Protein AF-A0A7X6V8I1-F1 (afdb_monomer_lite)

Radius of gyration: 15.22 Å; chains: 1; bounding box: 42×30×38 Å

Foldseek 3Di:
DQWEWDQDPVRWIKIWFDAQQWIWIFTADNVRPHTDDDIDIADAPQAGGQWEWDDDDQKIKIWHWGDDPPALFTFIWMWIASDPRDPTHTDGTADGQSQSYKHWYWDDDPNWIKIWMWHDDPDSVDIDIDMFTWDQDPVGDIYTPDDD

Secondary structure (DSSP, 8-state):
---EEEE-TTS-EEEEEEETTEEEEEEE-TTSSSEEEEEEEE--TT--S--EEEEETTEEEEEEEE--TT-SS-EEEEEEESSTT---EEEEEEEE---S---EEEEEETTEEEEEEEEE-SSTT-EEEEEEEEEE-TT--EEESS--

Structure (mmCIF, N/CA/C/O backbone):
data_AF-A0A7X6V8I1-F1
#
_entry.id   AF-A0A7X6V8I1-F1
#
loop_
_atom_site.group_PDB
_atom_site.id
_atom_site.type_symbol
_atom_site.label_atom_id
_atom_site.label_alt_id
_atom_site.label_comp_id
_atom_site.label_asym_id
_atom_site.label_entity_id
_atom_site.label_seq_id
_atom_site.pdbx_PDB_ins_code
_atom_site.Cartn_x
_atom_site.Cartn_y
_atom_site.Cartn_z
_atom_site.occupancy
_atom_site.B_iso_or_equiv
_atom_site.auth_seq_id
_atom_site.auth_comp_id
_atom_site.auth_asym_id
_atom_site.auth_atom_id
_atom_site.pdbx_PDB_model_num
ATOM 1 N N . MET A 1 1 ? -8.921 0.983 -11.157 1.00 93.69 1 MET A N 1
ATOM 2 C CA . MET A 1 1 ? -8.451 -0.406 -11.321 1.00 93.69 1 MET A CA 1
ATOM 3 C C . MET A 1 1 ? -7.822 -0.815 -9.996 1.00 93.69 1 MET A C 1
ATOM 5 O O . MET A 1 1 ? -7.978 -0.059 -9.040 1.00 93.69 1 MET A O 1
ATOM 9 N N . ASP A 1 2 ? -7.210 -1.993 -9.923 1.00 97.38 2 ASP A N 1
ATOM 10 C CA . ASP A 1 2 ? -6.389 -2.456 -8.793 1.00 97.38 2 ASP A CA 1
ATOM 11 C C . ASP A 1 2 ? -7.014 -2.250 -7.406 1.00 97.38 2 ASP A C 1
ATOM 13 O O . ASP A 1 2 ? -6.568 -1.400 -6.634 1.00 97.38 2 ASP A O 1
ATOM 17 N N . PRO A 1 3 ? -8.102 -2.976 -7.102 1.00 98.00 3 PRO A N 1
ATOM 18 C CA . PRO A 1 3 ? -8.769 -2.841 -5.822 1.00 98.00 3 PRO A CA 1
ATOM 19 C C . PRO A 1 3 ? -7.946 -3.459 -4.684 1.00 98.00 3 PRO A C 1
ATOM 21 O O . PRO A 1 3 ? -7.436 -4.572 -4.805 1.00 98.00 3 PRO A O 1
ATOM 24 N N . CYS A 1 4 ? -7.933 -2.787 -3.538 1.00 98.62 4 CYS A N 1
ATOM 25 C CA . CYS A 1 4 ? -7.560 -3.353 -2.250 1.00 98.62 4 CYS A CA 1
ATOM 26 C C . CYS A 1 4 ? -8.740 -3.187 -1.287 1.00 98.62 4 CYS A C 1
ATOM 28 O O . CYS A 1 4 ? -9.144 -2.070 -0.963 1.00 98.62 4 CYS A O 1
ATOM 30 N N . ALA A 1 5 ? -9.322 -4.307 -0.864 1.00 98.31 5 ALA A N 1
ATOM 31 C CA . ALA A 1 5 ? -10.319 -4.330 0.196 1.00 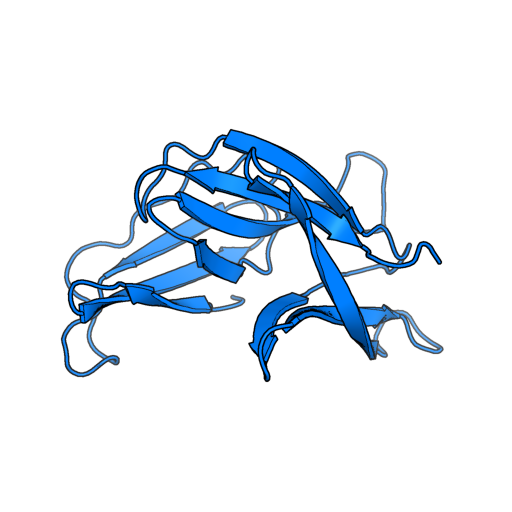98.31 5 ALA A CA 1
ATOM 32 C C . ALA A 1 5 ? -9.612 -4.489 1.547 1.00 98.31 5 ALA A C 1
ATOM 34 O O . ALA A 1 5 ? -8.747 -5.351 1.695 1.00 98.31 5 ALA A O 1
ATOM 35 N N . PHE A 1 6 ? -9.994 -3.674 2.523 1.00 98.50 6 PHE A N 1
ATOM 36 C CA . PHE A 1 6 ? -9.403 -3.658 3.857 1.00 98.50 6 PHE A CA 1
ATOM 37 C C . PHE A 1 6 ? -10.514 -3.548 4.904 1.00 98.50 6 PHE A C 1
ATOM 39 O O . PHE A 1 6 ? -11.423 -2.733 4.749 1.00 98.50 6 PHE A O 1
ATOM 46 N N . ILE A 1 7 ? -10.454 -4.376 5.945 1.00 98.44 7 ILE A N 1
ATOM 47 C CA . ILE A 1 7 ? -11.357 -4.317 7.100 1.00 98.44 7 ILE A CA 1
ATOM 48 C C . ILE A 1 7 ? -10.518 -3.851 8.281 1.00 98.44 7 ILE A C 1
ATOM 50 O O . ILE A 1 7 ? -9.502 -4.469 8.593 1.00 98.44 7 ILE A O 1
ATOM 54 N N . ASP A 1 8 ? -10.930 -2.746 8.883 1.00 98.38 8 ASP A N 1
ATOM 55 C CA . ASP A 1 8 ? -10.255 -2.146 10.025 1.00 98.38 8 ASP A CA 1
ATOM 56 C C . ASP A 1 8 ? -10.672 -2.822 11.341 1.00 98.38 8 ASP A C 1
ATOM 58 O O . ASP A 1 8 ? -11.624 -3.606 11.387 1.00 98.38 8 ASP A O 1
ATOM 62 N N . ASP A 1 9 ? -9.968 -2.514 12.427 1.00 97.69 9 ASP A N 1
ATOM 63 C CA . ASP A 1 9 ? -10.170 -3.161 13.731 1.00 97.69 9 ASP A CA 1
ATOM 64 C C . ASP A 1 9 ? -11.555 -2.870 14.339 1.00 97.69 9 ASP A C 1
ATOM 66 O O . ASP A 1 9 ? -12.052 -3.640 15.161 1.00 97.69 9 ASP A O 1
ATOM 70 N N . ASP A 1 10 ? -12.196 -1.771 13.929 1.00 97.44 10 ASP A N 1
ATOM 71 C CA . ASP A 1 10 ? -13.562 -1.403 14.321 1.00 97.44 10 ASP A CA 1
ATOM 72 C C . ASP A 1 10 ? -14.650 -2.104 13.480 1.00 97.44 10 ASP A C 1
ATOM 74 O O . ASP A 1 10 ? -15.845 -1.904 13.706 1.00 97.44 10 ASP A O 1
ATOM 78 N N . GLY A 1 11 ? -14.250 -2.939 12.514 1.00 98.00 11 GLY A N 1
ATOM 79 C CA . GLY A 1 11 ? -15.136 -3.639 11.589 1.00 98.00 11 GLY A CA 1
ATOM 80 C C . GLY A 1 11 ? -15.569 -2.809 10.378 1.00 98.00 11 GLY A C 1
ATOM 81 O O . GLY A 1 11 ? -16.278 -3.332 9.513 1.00 98.00 11 GLY A O 1
ATOM 82 N N . GLN A 1 12 ? -15.151 -1.545 10.262 1.00 98.62 12 GLN A N 1
ATOM 83 C CA . GLN A 1 12 ? -15.408 -0.748 9.070 1.00 98.62 12 GLN A CA 1
ATOM 84 C C . GLN A 1 12 ? -14.589 -1.289 7.897 1.00 98.62 12 GLN A C 1
ATOM 86 O O . GLN A 1 12 ? -13.359 -1.345 7.919 1.00 98.62 12 GLN A O 1
ATOM 91 N N . ALA A 1 13 ? -15.288 -1.634 6.821 1.00 98.69 13 ALA A N 1
ATOM 92 C CA . ALA A 1 13 ? -14.669 -2.030 5.571 1.00 98.69 13 ALA A CA 1
ATOM 93 C C . ALA A 1 13 ? -14.446 -0.837 4.638 1.00 98.69 13 ALA A C 1
ATOM 95 O O . ALA A 1 13 ? -15.280 0.068 4.536 1.00 98.69 13 ALA A O 1
ATOM 96 N N . TYR A 1 14 ? -13.339 -0.878 3.910 1.00 98.81 14 TYR A N 1
ATOM 97 C CA . TYR A 1 14 ? -12.927 0.114 2.932 1.00 98.81 14 TYR A CA 1
ATOM 98 C C . TYR A 1 14 ? -12.534 -0.579 1.629 1.00 98.81 14 TYR A C 1
ATOM 100 O O . TYR A 1 14 ? -11.914 -1.644 1.633 1.00 98.81 14 TYR A O 1
ATOM 108 N N . LEU A 1 15 ? -12.861 0.054 0.505 1.00 98.88 15 LEU A N 1
ATOM 109 C CA . LEU A 1 15 ? -12.345 -0.305 -0.807 1.00 98.88 15 LEU A CA 1
ATOM 110 C C . LEU A 1 15 ? -11.455 0.825 -1.313 1.00 98.88 15 LEU A C 1
ATOM 112 O O . LEU A 1 15 ? -11.933 1.923 -1.604 1.00 98.88 15 LEU A O 1
ATOM 116 N N . TYR A 1 16 ? -10.170 0.524 -1.438 1.00 98.81 16 TYR A N 1
ATOM 117 C CA . TYR A 1 16 ? -9.169 1.363 -2.075 1.00 98.81 16 TYR A CA 1
ATOM 118 C C . TYR A 1 16 ? -9.021 0.949 -3.531 1.00 98.81 16 TYR A C 1
ATOM 120 O O . TYR A 1 16 ? -9.083 -0.235 -3.848 1.00 98.81 16 TYR A O 1
ATOM 128 N N . PHE A 1 17 ? -8.853 1.907 -4.430 1.00 98.69 17 PHE A N 1
ATOM 129 C CA . PHE A 1 17 ? -8.667 1.641 -5.854 1.00 98.69 17 PHE A CA 1
ATOM 130 C C . PHE A 1 17 ? -8.075 2.866 -6.539 1.00 98.69 17 PHE A C 1
ATOM 132 O O . PHE A 1 17 ? -8.085 3.972 -6.001 1.00 98.69 17 PHE A O 1
ATOM 139 N N . GLY A 1 18 ? -7.587 2.698 -7.762 1.00 96.94 18 GLY A N 1
ATOM 140 C CA . GLY A 1 18 ? -7.036 3.826 -8.497 1.00 96.94 18 GLY A CA 1
ATOM 141 C C . GLY A 1 18 ? -6.277 3.424 -9.743 1.00 96.94 18 GLY A C 1
ATOM 142 O O . GLY A 1 18 ? -6.479 2.337 -10.283 1.00 96.94 18 GLY A O 1
ATOM 143 N N . GLY A 1 19 ? -5.445 4.344 -10.212 1.00 95.25 19 GLY A N 1
ATOM 144 C CA . GLY A 1 19 ? -4.577 4.196 -11.376 1.00 95.25 19 GLY A CA 1
ATOM 145 C C . GLY A 1 19 ? -4.267 5.556 -11.992 1.00 95.25 19 GLY A C 1
ATOM 146 O O . GLY A 1 19 ? -4.975 6.530 -11.724 1.00 95.25 19 GLY A O 1
ATOM 147 N N . ALA A 1 20 ? -3.219 5.622 -12.814 1.00 91.50 20 ALA A N 1
ATOM 148 C CA . ALA A 1 20 ? -2.783 6.845 -13.490 1.00 91.50 20 ALA A CA 1
ATOM 149 C C . ALA A 1 20 ? -2.702 8.062 -12.544 1.00 91.50 20 ALA A C 1
ATOM 151 O O . ALA A 1 20 ? -3.302 9.109 -12.795 1.00 91.50 20 ALA A O 1
ATOM 152 N N . TYR A 1 21 ? -1.959 7.904 -11.446 1.00 94.00 21 TYR A N 1
ATOM 153 C CA . TYR A 1 21 ? -1.675 8.952 -10.456 1.00 94.00 21 TYR A CA 1
ATOM 154 C C . TYR A 1 21 ? -2.857 9.388 -9.580 1.00 94.00 21 TYR A C 1
ATOM 156 O O . TYR A 1 21 ? -2.757 10.372 -8.851 1.00 94.00 21 TYR A O 1
ATOM 164 N N . LYS A 1 22 ? -3.978 8.656 -9.602 1.00 96.81 22 LYS A N 1
ATOM 165 C CA . LYS A 1 22 ? -5.139 8.931 -8.742 1.00 96.81 22 LYS A CA 1
ATOM 166 C C . LYS A 1 22 ? -5.501 7.715 -7.904 1.00 96.81 22 LYS A C 1
ATOM 168 O O . LYS A 1 22 ? -5.906 6.689 -8.451 1.00 96.81 22 LYS A O 1
ATOM 173 N N . ALA A 1 23 ? -5.388 7.853 -6.588 1.00 98.19 23 ALA A N 1
ATOM 174 C CA . ALA A 1 23 ? -5.894 6.894 -5.615 1.00 98.19 23 ALA A CA 1
ATOM 175 C C . ALA A 1 23 ? -7.227 7.384 -5.041 1.00 98.19 23 ALA A C 1
ATOM 177 O O . ALA A 1 23 ? -7.468 8.586 -4.908 1.00 98.19 23 ALA A O 1
ATOM 178 N N . ALA A 1 24 ? -8.097 6.444 -4.702 1.00 98.69 24 ALA A N 1
ATOM 179 C CA . ALA A 1 24 ? -9.399 6.707 -4.130 1.00 98.69 24 ALA A CA 1
ATOM 180 C C . ALA A 1 24 ? -9.758 5.655 -3.081 1.00 98.69 24 ALA A C 1
ATOM 182 O O . ALA A 1 24 ? 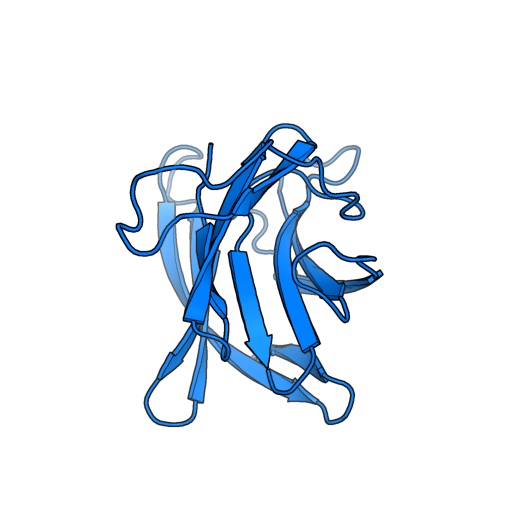-9.268 4.525 -3.112 1.00 98.69 24 ALA A O 1
ATOM 183 N N . ILE A 1 25 ? -10.643 6.043 -2.172 1.00 98.81 25 ILE A N 1
ATOM 184 C CA . ILE A 1 25 ? -11.214 5.196 -1.130 1.00 98.81 25 ILE A CA 1
ATOM 185 C C . ILE A 1 25 ? -12.729 5.383 -1.094 1.00 98.81 25 ILE A C 1
ATOM 187 O O . ILE A 1 25 ? -13.251 6.473 -1.339 1.00 98.81 25 ILE A O 1
ATOM 191 N N . VAL A 1 26 ? -13.448 4.323 -0.751 1.00 98.81 26 VAL A N 1
ATOM 192 C CA . VAL A 1 26 ? -14.848 4.399 -0.334 1.00 98.81 26 VAL A CA 1
ATOM 193 C C . VAL A 1 26 ? -15.080 3.445 0.830 1.00 98.81 26 VAL A C 1
ATOM 195 O O . VAL A 1 26 ? -14.498 2.361 0.868 1.00 98.81 26 VAL A O 1
ATOM 198 N N . LYS A 1 27 ? -15.924 3.836 1.786 1.00 98.81 27 LYS A N 1
ATOM 199 C CA . LYS A 1 27 ? -16.405 2.907 2.811 1.00 98.81 27 LYS A CA 1
ATOM 200 C C . LYS A 1 27 ? -17.360 1.899 2.181 1.00 98.81 27 LYS A C 1
ATOM 202 O O . LYS A 1 27 ? -18.082 2.215 1.232 1.00 98.81 27 LYS A O 1
ATOM 207 N N . LEU A 1 28 ? -17.382 0.692 2.717 1.00 98.81 28 LEU A N 1
ATOM 208 C CA . LEU A 1 28 ? -18.361 -0.331 2.377 1.00 98.81 28 LEU A CA 1
ATOM 209 C C . LEU A 1 28 ? -19.308 -0.535 3.559 1.00 98.81 28 LEU A C 1
ATOM 211 O O . LEU A 1 28 ? -18.913 -0.394 4.717 1.00 98.81 28 LEU A O 1
ATOM 215 N N . LYS A 1 29 ? -20.560 -0.878 3.262 1.00 98.69 29 LYS A N 1
ATOM 216 C CA . LYS A 1 29 ? -21.491 -1.388 4.271 1.00 98.69 29 LYS A CA 1
ATOM 217 C C . LYS A 1 29 ? -21.046 -2.779 4.726 1.00 98.69 29 LYS A C 1
ATOM 219 O O . LYS A 1 29 ? -20.187 -3.407 4.110 1.00 98.69 29 LYS A O 1
ATOM 224 N N . SER A 1 30 ? -21.684 -3.288 5.775 1.00 97.38 30 SER A N 1
ATOM 225 C CA . SER A 1 30 ? -21.414 -4.626 6.320 1.00 97.38 30 SER A CA 1
ATOM 226 C C . SER A 1 30 ? -21.654 -5.775 5.331 1.00 97.38 30 SER A C 1
ATOM 228 O O . SER A 1 30 ? -21.141 -6.868 5.542 1.00 97.38 30 SER A O 1
ATOM 230 N N . ASP A 1 31 ? -22.399 -5.544 4.245 1.00 97.81 31 ASP A N 1
ATOM 231 C CA . ASP A 1 31 ? -22.579 -6.514 3.158 1.00 97.81 31 ASP A CA 1
ATOM 232 C C . ASP A 1 31 ? -21.359 -6.632 2.222 1.00 97.81 31 ASP A C 1
ATOM 234 O O . ASP A 1 31 ? -21.342 -7.508 1.360 1.00 97.81 31 ASP A O 1
ATOM 238 N N . MET A 1 32 ? -20.343 -5.772 2.388 1.00 97.81 32 MET A N 1
ATOM 239 C CA . MET A 1 32 ? -19.079 -5.740 1.634 1.00 97.81 32 MET A CA 1
ATOM 240 C C . MET A 1 32 ? -19.215 -5.505 0.121 1.00 97.81 32 MET A C 1
ATOM 242 O O . MET A 1 32 ? -18.222 -5.558 -0.605 1.00 97.81 32 MET A O 1
ATOM 246 N N . VAL A 1 33 ? -20.421 -5.219 -0.370 1.00 97.88 33 VAL A N 1
ATOM 247 C CA . VAL A 1 33 ? -20.713 -5.037 -1.803 1.00 97.88 33 VAL A CA 1
ATOM 248 C C . VAL A 1 33 ? -21.469 -3.741 -2.088 1.00 97.88 33 VAL A C 1
ATOM 250 O O . VAL A 1 33 ? -21.530 -3.300 -3.237 1.00 97.88 33 VAL A O 1
ATOM 253 N N . THR A 1 34 ? -21.993 -3.085 -1.052 1.00 98.56 34 THR A N 1
ATOM 254 C CA . THR A 1 34 ? -22.650 -1.784 -1.145 1.00 98.56 34 THR A CA 1
ATOM 255 C C . THR A 1 34 ? -21.733 -0.687 -0.614 1.00 98.56 34 THR A C 1
ATOM 257 O O . THR A 1 34 ? -21.206 -0.770 0.494 1.00 98.56 34 THR A O 1
ATOM 260 N N . ARG A 1 35 ? -21.575 0.395 -1.384 1.00 98.38 35 ARG A N 1
ATOM 261 C CA . ARG A 1 35 ? -20.854 1.595 -0.930 1.00 98.38 35 ARG A CA 1
ATOM 262 C C . ARG A 1 35 ? -21.601 2.285 0.208 1.00 98.38 35 ARG A C 1
ATOM 264 O O . ARG A 1 35 ? -22.826 2.422 0.159 1.00 98.38 35 ARG A O 1
ATOM 271 N N . ASP A 1 36 ? -20.845 2.791 1.168 1.00 98.50 36 ASP A N 1
ATOM 272 C CA . ASP A 1 36 ? -21.337 3.629 2.253 1.00 98.50 36 ASP A CA 1
ATOM 273 C C . ASP A 1 36 ? -20.819 5.067 2.095 1.00 98.50 36 ASP A C 1
ATOM 275 O O . ASP A 1 36 ? -19.754 5.442 2.582 1.00 98.50 36 ASP A O 1
ATOM 279 N N . GLY A 1 37 ? -21.553 5.873 1.327 1.00 98.19 37 GLY A N 1
ATOM 280 C CA . GLY A 1 37 ? -21.197 7.266 1.052 1.00 98.19 37 GLY A CA 1
ATOM 281 C C . GLY A 1 37 ? -20.337 7.485 -0.206 1.00 98.19 37 GLY A C 1
ATOM 282 O O . GLY A 1 37 ? -20.256 6.616 -1.084 1.00 98.19 37 GLY A O 1
ATOM 283 N N . PRO A 1 38 ? -19.766 8.697 -0.360 1.00 98.38 38 PRO A N 1
ATOM 284 C CA . PRO A 1 38 ? -19.066 9.100 -1.573 1.00 98.38 38 PRO A CA 1
ATOM 285 C C . PRO A 1 38 ? -17.661 8.497 -1.672 1.00 98.38 38 PRO A C 1
ATOM 287 O O . PRO A 1 38 ? -17.007 8.201 -0.673 1.00 98.38 38 PRO A O 1
ATOM 290 N N . ILE A 1 39 ? -17.177 8.389 -2.910 1.00 98.62 39 ILE A N 1
ATOM 291 C CA . ILE A 1 39 ? -15.768 8.107 -3.199 1.00 98.62 39 ILE A CA 1
ATOM 292 C C . ILE A 1 39 ? -14.952 9.353 -2.853 1.00 98.62 39 ILE A C 1
ATOM 294 O O . ILE A 1 39 ? -15.301 10.457 -3.273 1.00 98.62 39 ILE A O 1
ATOM 298 N N . GLN A 1 40 ? -13.856 9.168 -2.127 1.00 98.62 40 GLN A N 1
ATOM 299 C CA . GLN A 1 40 ? -12.926 10.229 -1.757 1.00 98.62 40 GLN A CA 1
ATOM 300 C C . GLN A 1 40 ? -11.588 9.999 -2.453 1.00 98.62 40 GLN A C 1
ATOM 302 O O . GLN A 1 40 ? -11.104 8.870 -2.510 1.00 98.62 40 GLN A O 1
ATOM 307 N N . LEU A 1 41 ? -10.999 11.065 -2.995 1.00 98.50 41 LEU A N 1
ATOM 308 C CA . LEU A 1 41 ? -9.642 11.015 -3.532 1.00 98.50 41 LEU A CA 1
ATOM 309 C C . LEU A 1 41 ? -8.641 11.026 -2.379 1.00 98.50 41 LEU A C 1
ATOM 311 O O . LEU A 1 41 ? -8.821 11.754 -1.405 1.00 98.50 41 LEU A O 1
ATOM 315 N N . LEU A 1 42 ? -7.589 10.226 -2.513 1.00 98.50 42 LEU A N 1
ATOM 316 C CA . LEU A 1 42 ? -6.486 10.189 -1.566 1.00 98.50 42 LEU A CA 1
ATOM 317 C C . LEU A 1 42 ? -5.301 10.966 -2.132 1.00 98.50 42 LEU A C 1
ATOM 319 O O . LEU A 1 42 ? -4.881 10.728 -3.265 1.00 98.50 42 LEU A O 1
ATOM 323 N N . ASP A 1 43 ? -4.739 11.854 -1.316 1.00 97.94 43 ASP A N 1
ATOM 324 C CA . ASP A 1 43 ? -3.461 12.500 -1.602 1.00 97.94 43 ASP A CA 1
ATOM 325 C C . ASP A 1 43 ? -2.324 11.589 -1.123 1.00 97.94 43 ASP A C 1
ATOM 327 O O . ASP A 1 43 ? -1.951 11.595 0.053 1.00 97.94 43 ASP A O 1
ATOM 331 N N . ILE A 1 44 ? -1.854 10.718 -2.020 1.00 97.69 44 ILE A N 1
ATOM 332 C CA . ILE A 1 44 ? -0.744 9.793 -1.770 1.00 97.69 44 ILE A CA 1
ATOM 333 C C . ILE A 1 44 ? 0.460 10.244 -2.605 1.00 97.69 44 ILE A C 1
ATOM 335 O O . ILE A 1 44 ? 0.400 10.193 -3.839 1.00 97.69 44 ILE A O 1
ATOM 339 N N . PRO A 1 45 ? 1.582 10.634 -1.974 1.00 96.12 45 PRO A N 1
ATOM 340 C CA . PRO A 1 45 ? 2.754 11.108 -2.698 1.00 96.12 45 PRO A CA 1
ATOM 341 C C . PRO A 1 45 ? 3.299 10.066 -3.679 1.00 96.12 45 PRO A C 1
ATOM 343 O O . PRO A 1 45 ? 3.565 8.925 -3.301 1.00 96.12 45 PRO A O 1
ATOM 346 N N . GLN A 1 46 ? 3.538 10.479 -4.926 1.00 95.19 46 GLN A N 1
ATOM 347 C CA . GLN A 1 46 ? 4.131 9.644 -5.984 1.00 95.19 46 GLN A CA 1
ATOM 348 C C . GLN A 1 46 ? 3.342 8.365 -6.318 1.00 95.19 46 GLN A C 1
ATOM 350 O O . GLN A 1 46 ? 3.900 7.403 -6.846 1.00 95.19 46 GLN A O 1
ATOM 355 N N . TYR A 1 47 ? 2.048 8.333 -6.004 1.00 95.50 47 TYR A N 1
ATOM 356 C CA . TYR A 1 47 ? 1.183 7.224 -6.380 1.00 95.50 47 TYR A CA 1
ATOM 357 C C . TYR A 1 47 ? 1.082 7.084 -7.902 1.00 95.50 47 TYR A C 1
ATOM 359 O O . TYR A 1 47 ? 0.953 8.088 -8.599 1.00 95.50 47 TYR A O 1
ATOM 367 N N . TYR A 1 48 ? 1.078 5.850 -8.413 1.00 95.44 48 TYR A N 1
ATOM 368 C CA . TYR A 1 48 ? 0.753 5.561 -9.811 1.00 95.44 48 TYR A CA 1
ATOM 369 C C . TYR A 1 48 ? -0.483 4.659 -9.937 1.00 95.44 48 TYR A C 1
ATOM 371 O O . TYR A 1 48 ? -1.482 5.087 -10.519 1.00 95.44 48 TYR A O 1
ATOM 379 N N . GLU A 1 49 ? -0.444 3.449 -9.374 1.00 96.25 49 GLU A N 1
ATOM 380 C CA . GLU A 1 49 ? -1.505 2.426 -9.467 1.00 96.25 49 GLU A CA 1
ATOM 381 C C . GLU A 1 49 ? -1.419 1.410 -8.308 1.00 96.25 49 GLU A C 1
ATOM 383 O O . GLU A 1 49 ? -0.794 1.716 -7.297 1.00 96.25 49 GLU A O 1
ATOM 388 N N . GLY A 1 50 ? -2.049 0.231 -8.398 1.00 96.62 50 GLY A N 1
ATOM 389 C CA . GLY A 1 50 ? -1.672 -0.927 -7.573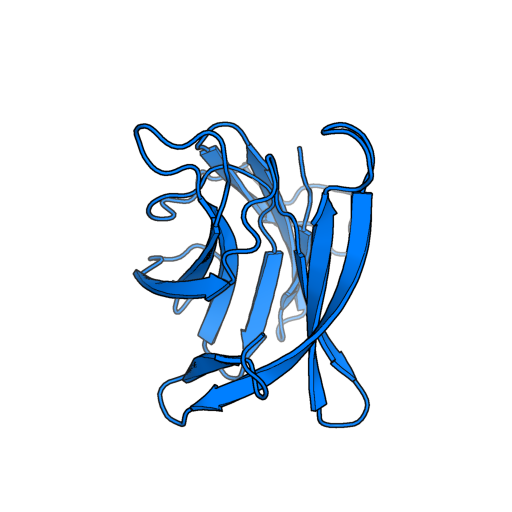 1.00 96.62 50 GLY A CA 1
ATOM 390 C C . GLY A 1 50 ? -1.672 -0.756 -6.046 1.00 96.62 50 GLY A C 1
ATOM 391 O O . GLY A 1 50 ? -0.818 -1.356 -5.393 1.00 96.62 50 GLY A O 1
ATOM 392 N N . ILE A 1 51 ? -2.555 0.069 -5.469 1.00 98.19 51 ILE A N 1
ATOM 393 C CA . ILE A 1 51 ? -2.555 0.327 -4.021 1.00 98.19 51 ILE A CA 1
ATOM 394 C C . ILE A 1 51 ? -2.804 -0.951 -3.211 1.00 98.19 51 ILE A C 1
ATOM 396 O O . ILE A 1 51 ? -3.729 -1.709 -3.493 1.00 98.19 51 ILE A O 1
ATOM 400 N N . TRP A 1 52 ? -2.026 -1.144 -2.150 1.00 98.75 52 TRP A N 1
ATOM 401 C CA . TRP A 1 52 ? -2.266 -2.156 -1.129 1.00 98.75 52 TRP A CA 1
ATOM 402 C C . TRP A 1 52 ? -2.205 -1.537 0.264 1.00 98.75 52 TRP A C 1
ATOM 404 O O . TRP A 1 52 ? -1.214 -0.894 0.617 1.00 98.75 52 TRP A O 1
ATOM 414 N N . ILE A 1 53 ? -3.255 -1.757 1.056 1.00 98.69 53 ILE A N 1
ATOM 415 C CA . ILE A 1 53 ? -3.382 -1.260 2.424 1.00 98.69 53 ILE A CA 1
ATOM 416 C C . ILE A 1 53 ? -3.211 -2.403 3.417 1.00 98.69 53 ILE A C 1
ATOM 418 O O . ILE A 1 53 ? -3.835 -3.454 3.298 1.00 98.69 53 ILE A O 1
ATOM 422 N N . HIS A 1 54 ? -2.393 -2.165 4.435 1.00 98.25 54 HIS A N 1
ATOM 423 C CA . HIS A 1 54 ? -2.383 -2.964 5.654 1.00 98.25 54 HIS A CA 1
ATOM 424 C C . HIS A 1 54 ? -2.205 -2.053 6.868 1.00 98.25 54 HIS A C 1
ATOM 426 O O . HIS A 1 54 ? -1.740 -0.917 6.748 1.00 98.25 54 HIS A O 1
ATOM 432 N N . LYS A 1 55 ? -2.569 -2.549 8.048 1.00 97.75 55 LYS A N 1
ATOM 433 C CA . LYS A 1 55 ? -2.446 -1.818 9.309 1.00 97.75 55 LYS A CA 1
ATOM 434 C C . LYS A 1 55 ? -1.520 -2.564 10.258 1.00 97.75 55 LYS A C 1
ATOM 436 O O . LYS A 1 55 ? -1.535 -3.792 10.317 1.00 97.75 55 LYS A O 1
ATOM 441 N N . ARG A 1 56 ? -0.700 -1.814 10.992 1.00 95.75 56 ARG A N 1
ATOM 442 C CA . ARG A 1 56 ? 0.105 -2.318 12.108 1.00 95.75 56 ARG A CA 1
ATOM 443 C C . ARG A 1 56 ? -0.007 -1.355 13.271 1.00 95.75 56 ARG A C 1
ATOM 445 O O . ARG A 1 56 ? 0.385 -0.196 13.136 1.00 95.75 56 ARG A O 1
ATOM 452 N N . GLN A 1 57 ? -0.505 -1.861 14.401 1.00 92.94 57 GLN A N 1
ATOM 453 C CA . GLN A 1 57 ? -0.881 -1.026 15.546 1.00 92.94 57 GLN A CA 1
ATOM 454 C C . GLN A 1 57 ? -1.807 0.101 15.056 1.00 92.94 57 GLN A C 1
ATOM 456 O O . GLN A 1 57 ? -2.705 -0.158 14.263 1.00 92.94 57 GLN A O 1
ATOM 461 N N . ASP A 1 58 ? -1.543 1.348 15.428 1.00 95.62 58 ASP A N 1
ATOM 462 C CA . ASP A 1 58 ? -2.358 2.500 15.032 1.00 95.62 58 ASP A CA 1
ATOM 463 C C . ASP A 1 58 ? -1.909 3.150 13.709 1.00 95.62 58 ASP A C 1
ATOM 465 O O . ASP A 1 58 ? -2.297 4.274 13.398 1.00 95.62 58 ASP A O 1
ATOM 469 N N . THR A 1 59 ? -1.053 2.483 12.923 1.00 98.06 59 THR A N 1
ATOM 470 C CA . THR A 1 59 ? -0.508 3.030 11.669 1.00 98.06 59 THR A CA 1
ATOM 471 C C . THR A 1 59 ? -1.009 2.264 10.451 1.00 98.06 59 THR A C 1
ATOM 473 O O . THR A 1 59 ? -0.839 1.047 10.347 1.00 98.06 59 THR A O 1
ATOM 476 N N . TYR A 1 60 ? -1.558 3.000 9.486 1.00 98.69 60 TYR A N 1
ATOM 477 C CA . TYR A 1 60 ? -1.915 2.492 8.164 1.00 98.69 60 TYR A CA 1
ATOM 478 C C . TYR A 1 60 ? -0.720 2.611 7.235 1.00 98.69 60 TYR A C 1
ATOM 480 O O . TYR A 1 60 ? -0.025 3.627 7.230 1.00 98.69 60 TYR A O 1
ATOM 488 N N . TYR A 1 61 ? -0.516 1.591 6.417 1.00 98.62 61 TYR A N 1
ATOM 489 C CA . TYR A 1 61 ? 0.539 1.507 5.424 1.00 98.62 61 TYR A CA 1
ATOM 490 C C . TYR A 1 61 ? -0.102 1.338 4.055 1.00 98.62 61 TYR A C 1
ATOM 492 O O . TYR A 1 61 ? -0.874 0.405 3.848 1.00 98.62 61 TYR A O 1
ATOM 500 N N . ALA A 1 62 ? 0.257 2.214 3.123 1.00 98.50 62 ALA A N 1
ATOM 501 C CA . ALA A 1 62 ? -0.066 2.078 1.713 1.00 98.50 62 ALA A CA 1
ATOM 502 C C . ALA A 1 62 ? 1.213 1.742 0.954 1.00 98.50 62 ALA A C 1
ATOM 504 O O . ALA A 1 62 ? 2.090 2.598 0.859 1.00 98.50 62 ALA A O 1
ATOM 505 N N . SER A 1 63 ? 1.324 0.527 0.419 1.00 98.19 63 SER A N 1
ATOM 506 C CA . SER A 1 63 ? 2.354 0.168 -0.562 1.00 98.19 63 SER A CA 1
ATOM 507 C C . SER A 1 63 ? 1.780 0.283 -1.968 1.00 98.19 63 SER A C 1
ATOM 509 O O . SER A 1 63 ? 0.641 -0.123 -2.198 1.00 98.19 63 SER A O 1
ATOM 511 N N . TYR A 1 64 ? 2.538 0.864 -2.891 1.00 97.50 64 TYR A N 1
ATOM 512 C CA . TYR A 1 64 ? 2.074 1.127 -4.251 1.00 97.50 64 TYR A CA 1
ATOM 513 C C . TYR A 1 64 ? 3.248 1.318 -5.219 1.00 97.50 64 TYR A C 1
ATOM 515 O O . TYR A 1 64 ? 4.334 1.748 -4.814 1.00 97.50 64 TYR A O 1
ATOM 523 N N . PRO A 1 65 ? 3.046 1.058 -6.517 1.00 95.50 65 PRO A N 1
ATOM 524 C CA . PRO A 1 65 ? 4.005 1.373 -7.554 1.00 95.50 65 PRO A CA 1
ATOM 525 C C . PRO A 1 65 ? 4.088 2.887 -7.751 1.00 95.50 65 PRO A C 1
ATOM 527 O O . PRO A 1 65 ? 3.073 3.586 -7.805 1.00 95.50 65 PRO A O 1
ATOM 530 N N . CYS A 1 66 ? 5.308 3.379 -7.904 1.00 93.56 66 CYS A N 1
ATOM 531 C CA . CYS A 1 66 ? 5.627 4.696 -8.432 1.00 93.56 66 CYS A CA 1
ATOM 532 C C . CYS A 1 66 ? 6.243 4.522 -9.819 1.00 93.56 66 CYS A C 1
ATOM 534 O O . CYS A 1 66 ? 7.001 3.574 -10.045 1.00 93.56 66 CYS A O 1
ATOM 536 N N . ARG A 1 67 ? 5.942 5.458 -10.723 1.00 89.75 67 ARG A N 1
ATOM 537 C CA . ARG A 1 67 ? 6.579 5.579 -12.035 1.00 89.75 67 ARG A CA 1
ATOM 538 C C . ARG A 1 67 ? 7.465 6.829 -12.038 1.00 89.75 67 ARG A C 1
ATOM 540 O O . ARG A 1 67 ? 6.934 7.921 -12.260 1.00 89.75 67 ARG A O 1
ATOM 547 N N . PRO A 1 68 ? 8.771 6.702 -11.735 1.00 84.81 68 PRO A N 1
ATOM 548 C CA . PRO A 1 68 ? 9.685 7.838 -11.726 1.00 84.81 68 PRO A CA 1
ATOM 549 C C . PRO A 1 68 ? 9.725 8.535 -13.084 1.00 84.81 68 PRO A C 1
ATOM 551 O O . PRO A 1 68 ? 9.605 7.894 -14.130 1.00 84.81 68 PRO A O 1
ATOM 554 N N . GLU A 1 69 ? 9.933 9.847 -13.071 1.00 83.88 69 GLU A N 1
ATOM 555 C CA . GLU A 1 69 ? 10.114 10.615 -14.299 1.00 83.88 69 GLU A CA 1
ATOM 556 C C . GLU A 1 69 ? 11.319 10.083 -15.092 1.00 83.88 69 GLU A C 1
ATOM 558 O O . GLU A 1 69 ? 12.378 9.806 -14.530 1.00 83.88 69 GLU A O 1
ATOM 563 N N . GLY A 1 70 ? 11.138 9.893 -16.402 1.00 81.12 70 GLY A N 1
ATOM 564 C CA . GLY A 1 70 ? 12.176 9.351 -17.282 1.00 81.12 70 GLY A CA 1
ATOM 565 C C . GLY A 1 70 ? 12.458 7.851 -17.122 1.00 81.12 70 GLY A C 1
ATOM 566 O O . GLY A 1 70 ? 13.378 7.353 -17.766 1.00 81.12 70 GLY A O 1
ATOM 567 N N . SER A 1 71 ? 11.686 7.124 -16.305 1.00 80.38 71 SER A N 1
ATOM 568 C CA . SER A 1 71 ? 11.805 5.671 -16.143 1.00 80.38 71 SER A CA 1
ATOM 569 C C . SER A 1 71 ? 10.649 4.930 -16.812 1.00 80.38 71 SER A C 1
ATOM 571 O O . SER A 1 71 ? 9.479 5.270 -16.628 1.00 80.38 71 SER A O 1
ATOM 573 N N . ASP A 1 72 ? 10.978 3.852 -17.524 1.00 77.44 72 ASP A N 1
ATOM 574 C CA . ASP A 1 72 ? 9.997 2.870 -17.997 1.00 77.44 72 ASP A CA 1
ATOM 575 C C . ASP A 1 72 ? 9.749 1.728 -17.000 1.00 77.44 72 ASP A C 1
ATOM 577 O O . ASP A 1 72 ? 8.854 0.914 -17.226 1.00 77.44 72 ASP A O 1
ATOM 581 N N . ALA A 1 73 ? 10.507 1.685 -15.900 1.00 76.81 73 ALA A N 1
ATOM 582 C CA . ALA A 1 73 ? 10.333 0.737 -14.805 1.00 76.81 73 ALA A CA 1
ATOM 583 C C . ALA A 1 73 ? 9.648 1.391 -13.599 1.00 76.81 73 ALA A C 1
ATOM 585 O O . ALA A 1 73 ? 9.955 2.536 -13.239 1.00 76.81 73 ALA A O 1
ATOM 586 N N . ASN A 1 74 ? 8.761 0.634 -12.951 1.00 81.25 74 ASN A N 1
ATOM 587 C CA . ASN A 1 74 ? 8.103 1.050 -11.717 1.00 81.25 74 ASN A CA 1
ATOM 588 C C . ASN A 1 74 ? 8.896 0.569 -10.488 1.00 81.25 74 ASN A C 1
ATOM 590 O O . ASN A 1 74 ? 9.461 -0.523 -10.487 1.00 81.25 74 ASN A O 1
ATOM 594 N N . LYS A 1 75 ? 8.861 1.355 -9.409 1.00 93.19 75 LYS A N 1
ATOM 595 C CA . LYS A 1 75 ? 9.402 1.002 -8.082 1.00 93.19 75 LYS A CA 1
ATOM 596 C C . LYS A 1 75 ? 8.256 0.789 -7.101 1.00 93.19 75 LYS A C 1
ATOM 598 O O . LYS A 1 75 ? 7.265 1.508 -7.186 1.00 93.19 75 LYS A O 1
ATOM 603 N N . MET A 1 76 ? 8.383 -0.130 -6.144 1.00 95.56 76 MET A N 1
ATOM 604 C CA . MET A 1 76 ? 7.413 -0.237 -5.046 1.00 95.56 76 MET A CA 1
ATOM 605 C C . MET A 1 76 ? 7.803 0.733 -3.935 1.00 95.56 76 MET A C 1
ATOM 607 O O . MET A 1 76 ? 8.845 0.564 -3.302 1.00 95.56 76 MET A O 1
ATOM 611 N N . LEU A 1 77 ? 6.965 1.730 -3.673 1.00 95.94 77 LEU A N 1
ATOM 612 C CA . LEU A 1 77 ? 7.109 2.653 -2.549 1.00 95.94 77 LEU A CA 1
ATOM 613 C C . LEU A 1 77 ? 6.089 2.327 -1.459 1.00 95.94 77 LEU A C 1
ATOM 615 O O . LEU A 1 77 ? 5.155 1.550 -1.669 1.00 95.94 77 LEU A O 1
ATOM 619 N N . TYR A 1 78 ? 6.242 2.962 -0.298 1.00 97.94 78 TYR A N 1
ATOM 620 C CA . TYR A 1 78 ? 5.162 3.039 0.676 1.00 97.94 78 TYR A CA 1
ATOM 621 C C . TYR A 1 78 ? 5.069 4.388 1.384 1.00 97.94 78 TYR A C 1
ATOM 623 O O . TYR A 1 78 ? 6.061 5.091 1.609 1.00 97.94 78 TYR A O 1
ATOM 631 N N . SER A 1 79 ? 3.841 4.699 1.784 1.00 98.25 79 SER A N 1
ATOM 632 C CA . SER A 1 79 ? 3.483 5.800 2.669 1.00 98.25 79 SER A CA 1
ATOM 633 C C . SER A 1 79 ? 2.778 5.269 3.912 1.00 98.25 79 SER A C 1
ATOM 635 O O . SER A 1 79 ? 2.203 4.181 3.892 1.00 98.25 79 SER A O 1
ATOM 637 N N . THR A 1 80 ? 2.783 6.052 4.987 1.00 98.62 80 THR A N 1
ATOM 638 C CA . THR A 1 80 ? 2.006 5.743 6.198 1.00 98.62 80 THR A CA 1
ATOM 639 C C . THR A 1 80 ? 1.071 6.875 6.580 1.00 98.62 80 THR A C 1
ATOM 641 O O . THR A 1 80 ? 1.409 8.038 6.348 1.00 98.62 80 THR A O 1
ATOM 644 N N . ALA A 1 81 ? -0.037 6.545 7.233 1.00 98.56 81 ALA A N 1
ATOM 645 C CA . ALA A 1 81 ? -1.024 7.499 7.720 1.00 98.56 81 ALA A CA 1
ATOM 646 C C . ALA A 1 81 ? -1.558 7.115 9.111 1.00 98.56 81 ALA A C 1
ATOM 648 O O . ALA A 1 81 ? -1.531 5.935 9.469 1.00 98.56 81 ALA A O 1
ATOM 649 N N . PRO A 1 82 ? -2.071 8.090 9.884 1.00 98.25 82 PRO A N 1
ATOM 650 C CA . PRO A 1 82 ? -2.757 7.833 11.151 1.00 98.25 82 PRO A CA 1
ATOM 651 C C . PRO A 1 82 ? -4.227 7.417 10.973 1.00 98.25 82 PRO A C 1
ATOM 653 O O . PRO A 1 82 ? -4.844 6.945 11.920 1.00 98.25 82 PRO A O 1
ATOM 656 N N . THR A 1 83 ? -4.811 7.604 9.783 1.00 98.50 83 THR A N 1
ATOM 657 C CA . THR A 1 83 ? -6.194 7.202 9.476 1.00 98.50 83 THR A CA 1
ATOM 658 C C . THR A 1 83 ? -6.272 6.476 8.131 1.00 98.50 83 THR A C 1
ATOM 660 O O . THR A 1 83 ? -5.380 6.671 7.296 1.00 98.50 83 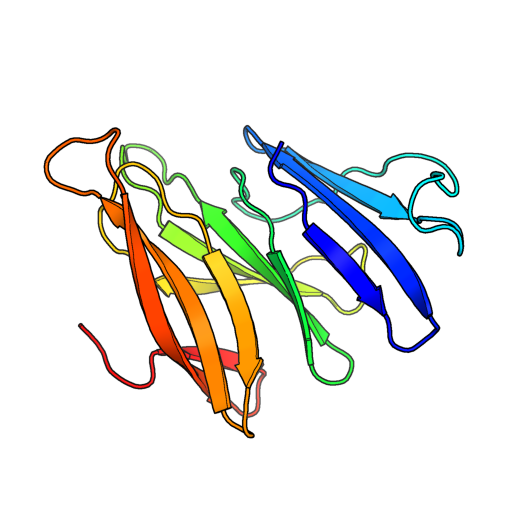THR A O 1
ATOM 663 N N . PRO A 1 84 ? -7.367 5.738 7.855 1.00 98.25 84 PRO A N 1
ATOM 664 C CA . PRO A 1 84 ? -7.621 5.126 6.549 1.00 98.25 84 PRO A CA 1
ATOM 665 C C . PRO A 1 84 ? -7.592 6.123 5.376 1.00 98.25 84 PRO A C 1
ATOM 667 O O . PRO A 1 84 ? -7.385 5.714 4.234 1.00 98.25 84 PRO A O 1
ATOM 670 N N . PHE A 1 85 ? -7.799 7.419 5.648 1.00 98.44 85 PHE A N 1
ATOM 671 C CA . PHE A 1 85 ? -7.899 8.494 4.658 1.00 98.44 85 PHE A CA 1
ATOM 672 C C . PHE A 1 85 ? -6.612 9.323 4.506 1.00 98.44 85 PHE A C 1
ATOM 674 O O . PHE A 1 85 ? -6.525 10.133 3.585 1.00 98.44 85 PHE A O 1
ATOM 681 N N . GLY A 1 86 ? -5.611 9.143 5.374 1.00 98.06 86 GLY A N 1
ATOM 682 C CA . GLY A 1 86 ? -4.423 10.002 5.423 1.00 98.06 86 GLY A CA 1
ATOM 683 C C . GLY A 1 86 ? -4.325 10.854 6.703 1.00 98.06 86 GLY A C 1
ATOM 684 O O . GLY A 1 86 ? -4.953 10.523 7.713 1.00 98.06 86 GLY A O 1
ATOM 685 N N . PRO A 1 87 ? -3.535 11.945 6.691 1.00 98.44 87 PRO A N 1
ATOM 686 C CA . PRO A 1 87 ? -2.629 12.343 5.609 1.00 98.44 87 PRO A CA 1
ATOM 687 C C . PRO A 1 87 ? -1.517 11.306 5.398 1.00 98.44 87 PRO A C 1
ATOM 689 O O . PRO A 1 87 ? -0.970 10.761 6.359 1.00 98.44 87 PRO A O 1
ATOM 692 N N . TRP A 1 88 ? -1.190 11.023 4.137 1.00 98.50 88 TRP A N 1
ATOM 693 C CA . TRP A 1 88 ? -0.181 10.029 3.776 1.00 98.50 88 TRP A CA 1
ATOM 694 C C . TRP A 1 88 ? 1.205 10.656 3.727 1.00 98.50 88 TRP A C 1
ATOM 696 O O . TRP A 1 88 ? 1.456 11.598 2.982 1.00 98.50 88 TRP A O 1
ATOM 706 N N . THR A 1 89 ? 2.129 10.111 4.512 1.00 98.25 89 THR A N 1
ATOM 707 C CA . THR A 1 89 ? 3.523 10.556 4.502 1.00 98.25 89 THR A CA 1
ATOM 708 C C . THR A 1 89 ? 4.394 9.530 3.798 1.00 98.25 89 THR A C 1
ATOM 710 O O . THR A 1 89 ? 4.490 8.393 4.270 1.00 98.25 89 THR A O 1
ATOM 713 N N . LEU A 1 90 ? 5.071 9.946 2.723 1.00 97.12 90 LEU A N 1
ATOM 714 C CA . LEU A 1 90 ? 6.051 9.114 2.028 1.00 97.12 90 LEU A CA 1
ATOM 715 C C . LEU A 1 90 ? 7.121 8.637 3.009 1.00 97.12 90 LEU A C 1
ATOM 717 O O . LEU A 1 90 ? 7.674 9.419 3.789 1.00 97.12 90 LEU A O 1
ATOM 721 N N . ARG A 1 91 ? 7.400 7.336 2.979 1.00 93.81 91 ARG A N 1
ATOM 722 C CA . ARG A 1 91 ? 8.482 6.739 3.752 1.00 93.81 91 ARG A CA 1
ATOM 723 C C . ARG A 1 91 ? 9.656 6.458 2.839 1.00 93.81 91 ARG A C 1
ATOM 725 O O . ARG A 1 91 ? 10.563 7.285 2.777 1.00 93.81 91 ARG A O 1
ATOM 732 N N . ARG A 1 92 ? 9.676 5.306 2.169 1.00 86.75 92 ARG A N 1
ATOM 733 C CA . ARG A 1 92 ? 10.805 4.858 1.341 1.00 86.75 92 ARG A CA 1
ATOM 734 C C . ARG A 1 92 ? 10.357 3.902 0.238 1.00 86.75 92 ARG A C 1
ATOM 736 O O . ARG A 1 92 ? 9.200 3.496 0.177 1.00 86.75 92 ARG A O 1
ATOM 743 N N . GLU A 1 93 ? 11.313 3.554 -0.614 1.00 93.31 93 GLU A N 1
ATOM 744 C CA . GLU A 1 93 ? 11.248 2.396 -1.501 1.00 93.31 93 GLU A CA 1
ATOM 745 C C . GLU A 1 93 ? 11.277 1.097 -0.681 1.00 93.31 93 GLU A C 1
ATOM 747 O O . GLU A 1 93 ? 12.043 0.985 0.279 1.00 93.31 93 GLU A O 1
ATOM 752 N N . ILE A 1 94 ? 10.416 0.147 -1.046 1.00 93.62 94 ILE A N 1
ATOM 753 C CA . ILE A 1 94 ? 10.462 -1.243 -0.580 1.00 93.62 94 ILE A CA 1
ATOM 754 C C . ILE A 1 94 ? 11.371 -2.045 -1.506 1.00 93.62 94 ILE A C 1
ATOM 756 O O . ILE A 1 94 ? 12.251 -2.755 -1.025 1.00 93.62 94 ILE A O 1
ATOM 760 N N . LEU A 1 95 ? 11.138 -1.947 -2.821 1.00 91.19 95 LEU A N 1
ATOM 761 C CA . LEU A 1 95 ? 11.893 -2.701 -3.814 1.00 91.19 95 LEU A CA 1
ATOM 762 C C . LEU A 1 95 ? 11.906 -2.026 -5.196 1.00 91.19 95 LEU A C 1
ATOM 764 O O . LEU A 1 95 ? 10.931 -1.387 -5.604 1.00 91.19 95 LEU A O 1
ATOM 768 N N . ASP A 1 96 ? 12.996 -2.242 -5.926 1.00 91.12 96 ASP A N 1
ATOM 769 C CA . ASP A 1 96 ? 13.166 -1.938 -7.347 1.00 91.12 96 ASP A CA 1
ATOM 770 C C . ASP A 1 96 ? 13.605 -3.227 -8.046 1.00 91.12 96 ASP A C 1
ATOM 772 O O . ASP A 1 96 ? 14.694 -3.738 -7.795 1.00 91.12 96 ASP A O 1
ATOM 776 N N . ASN A 1 97 ? 12.726 -3.793 -8.872 1.00 88.75 97 ASN A N 1
ATOM 777 C CA . ASN A 1 97 ? 12.995 -5.034 -9.602 1.00 88.75 97 ASN A CA 1
ATOM 778 C C . ASN A 1 97 ? 13.216 -4.800 -11.104 1.00 88.75 97 ASN A C 1
ATOM 780 O O . ASN A 1 97 ? 13.197 -5.763 -11.874 1.00 88.75 97 ASN A O 1
ATOM 784 N N . HIS A 1 98 ? 13.338 -3.533 -11.523 1.00 89.00 98 HIS A N 1
ATOM 785 C CA . HIS A 1 98 ? 13.537 -3.106 -12.911 1.00 89.00 98 HIS A CA 1
ATOM 786 C C . HIS A 1 98 ? 12.511 -3.652 -13.923 1.00 89.00 98 HIS A C 1
ATOM 788 O O . HIS A 1 98 ? 12.750 -3.650 -15.132 1.00 89.00 98 HIS A O 1
ATOM 794 N N . SER A 1 99 ? 11.353 -4.116 -13.450 1.00 91.81 99 SER A N 1
ATOM 795 C CA . SER A 1 99 ? 10.271 -4.589 -14.309 1.00 91.81 99 SER A CA 1
ATOM 796 C C . SER A 1 99 ? 9.467 -3.408 -14.846 1.00 91.81 99 SER A C 1
ATOM 798 O O . SER A 1 99 ? 9.276 -2.403 -14.159 1.00 91.81 99 SER A O 1
ATOM 800 N N . HIS A 1 100 ? 8.936 -3.545 -16.066 1.00 90.62 100 HIS A N 1
ATOM 801 C CA . HIS A 1 100 ? 8.100 -2.506 -16.680 1.00 90.62 100 HIS A CA 1
ATOM 802 C C . HIS A 1 100 ? 6.898 -2.107 -15.799 1.00 90.62 100 HIS A C 1
ATOM 804 O O . HIS A 1 100 ? 6.497 -0.949 -15.760 1.00 90.62 100 HIS A O 1
ATOM 810 N N . ASN A 1 101 ? 6.320 -3.067 -15.074 1.00 91.62 101 ASN A N 1
ATOM 811 C CA . ASN A 1 101 ? 5.372 -2.801 -14.000 1.00 91.62 101 ASN A CA 1
ATOM 812 C C . ASN A 1 101 ? 5.695 -3.674 -12.784 1.00 91.62 101 ASN A C 1
ATOM 814 O O . ASN A 1 101 ? 6.305 -4.737 -12.898 1.00 91.62 101 ASN A O 1
ATOM 818 N N . ILE A 1 102 ? 5.231 -3.235 -11.623 1.00 93.19 102 ILE A N 1
ATOM 819 C CA . ILE A 1 102 ? 5.367 -3.935 -10.349 1.00 93.19 102 ILE A CA 1
ATOM 820 C C . ILE A 1 102 ? 4.049 -3.786 -9.609 1.00 93.19 102 ILE A C 1
ATOM 822 O O . ILE A 1 102 ? 3.577 -2.671 -9.496 1.00 93.19 102 ILE A O 1
ATOM 826 N N . HIS A 1 103 ? 3.446 -4.868 -9.127 1.00 95.25 103 HIS A N 1
ATOM 827 C CA . HIS A 1 103 ? 2.327 -4.842 -8.177 1.00 95.25 103 HIS A CA 1
ATOM 828 C C . HIS A 1 103 ? 2.715 -5.704 -6.982 1.00 95.25 103 HIS A C 1
ATOM 830 O O . HIS A 1 103 ? 3.566 -6.586 -7.118 1.00 95.25 103 HIS A O 1
ATOM 836 N N . GLY A 1 104 ? 2.086 -5.479 -5.832 1.00 95.44 104 GLY A N 1
ATOM 837 C CA . GLY A 1 104 ? 2.354 -6.300 -4.667 1.00 95.44 104 GLY A CA 1
ATOM 838 C C . GLY A 1 104 ? 1.336 -6.162 -3.552 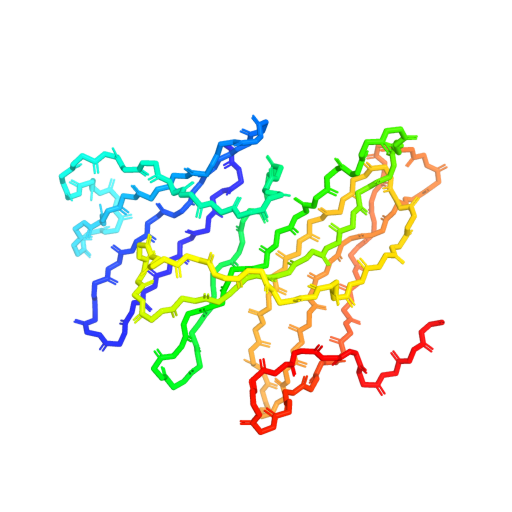1.00 95.44 104 GLY A C 1
ATOM 839 O O . GLY A 1 104 ? 0.467 -5.295 -3.573 1.00 95.44 104 GLY A O 1
ATOM 840 N N . SER A 1 105 ? 1.472 -7.053 -2.582 1.00 97.75 105 SER A N 1
ATOM 841 C CA . SER A 1 105 ? 0.668 -7.105 -1.369 1.00 97.75 105 SER A CA 1
ATOM 842 C C . SER A 1 105 ? 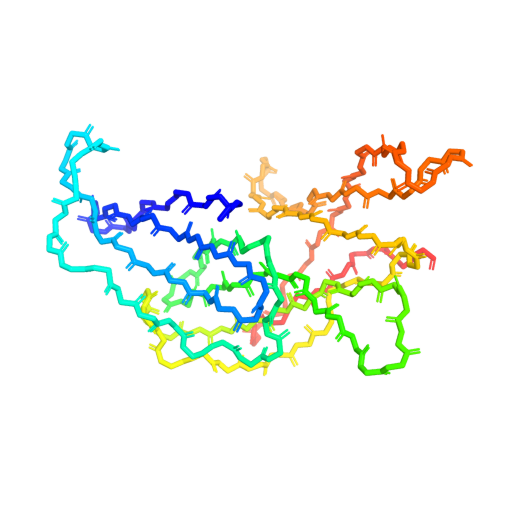1.540 -7.530 -0.200 1.00 97.75 105 SER A C 1
ATOM 844 O O . SER A 1 105 ? 2.423 -8.371 -0.359 1.00 97.75 105 SER A O 1
ATOM 846 N N . ILE A 1 106 ? 1.260 -6.994 0.979 1.00 98.12 106 ILE A N 1
ATOM 847 C CA . ILE A 1 106 ? 1.950 -7.346 2.219 1.00 98.12 106 ILE A CA 1
ATOM 848 C C . ILE A 1 106 ? 0.983 -8.051 3.163 1.00 98.12 106 ILE A C 1
ATOM 850 O O . ILE A 1 106 ? -0.131 -7.572 3.383 1.00 98.12 106 ILE A O 1
ATOM 854 N N . THR A 1 107 ? 1.413 -9.174 3.734 1.00 97.06 107 THR A N 1
ATOM 855 C CA . THR A 1 107 ? 0.632 -9.915 4.728 1.00 97.06 107 THR A CA 1
ATOM 856 C C . THR A 1 107 ? 1.530 -10.602 5.749 1.00 97.06 107 THR A C 1
ATOM 858 O O . THR A 1 107 ? 2.691 -10.909 5.470 1.00 97.06 107 THR A O 1
ATOM 861 N N . SER A 1 108 ? 0.975 -10.867 6.929 1.00 96.50 108 SER A N 1
ATOM 862 C CA . SER A 1 108 ? 1.629 -11.650 7.971 1.00 96.50 108 SER A CA 1
ATOM 863 C C . SER A 1 108 ? 1.134 -13.093 7.919 1.00 96.50 108 SER A C 1
ATOM 865 O O . SER A 1 108 ? -0.069 -13.353 7.924 1.00 96.50 108 SER A O 1
ATOM 867 N N . PHE A 1 109 ? 2.053 -14.053 7.917 1.00 96.31 109 PHE A N 1
ATOM 868 C CA . PHE A 1 109 ? 1.736 -15.477 7.954 1.00 96.31 109 PHE A CA 1
ATOM 869 C C . PHE A 1 109 ? 2.700 -16.208 8.887 1.00 96.31 109 PHE A C 1
ATOM 871 O O . PHE A 1 109 ? 3.911 -16.036 8.794 1.00 96.31 109 PHE A O 1
ATOM 878 N N . LYS A 1 110 ? 2.171 -17.031 9.807 1.00 96.44 110 LYS A N 1
ATOM 879 C CA . LYS A 1 110 ? 2.968 -17.794 10.793 1.00 96.44 110 LYS A CA 1
ATOM 880 C C . LYS A 1 110 ? 4.027 -16.939 11.520 1.00 96.44 110 LYS A C 1
ATOM 882 O O . LYS A 1 110 ? 5.178 -17.347 11.648 1.00 96.44 110 LYS A O 1
ATOM 887 N N . ASN A 1 111 ? 3.615 -15.770 12.020 1.00 95.06 111 ASN A N 1
ATOM 888 C CA . ASN A 1 111 ? 4.451 -14.813 12.767 1.00 95.06 111 ASN A CA 1
ATOM 889 C C . ASN A 1 111 ? 5.625 -14.208 11.976 1.00 95.06 111 ASN A C 1
ATOM 891 O O . ASN A 1 111 ? 6.590 -13.741 12.576 1.00 95.06 111 ASN A O 1
ATOM 895 N N . ARG A 1 112 ? 5.550 -14.217 10.644 1.00 96.81 112 ARG A N 1
ATOM 896 C CA . ARG A 1 112 ? 6.495 -13.551 9.744 1.00 96.81 112 ARG A CA 1
ATOM 897 C C . ARG A 1 112 ? 5.742 -12.661 8.776 1.00 96.81 112 ARG A C 1
ATOM 899 O O . ARG A 1 112 ? 4.563 -12.897 8.515 1.00 96.81 112 ARG A O 1
ATOM 906 N N . ASP A 1 113 ? 6.428 -11.662 8.248 1.00 97.50 113 ASP A N 1
ATOM 907 C CA . ASP A 1 113 ? 5.863 -10.705 7.309 1.00 97.50 113 ASP A CA 1
ATOM 908 C C . ASP A 1 113 ? 6.428 -10.921 5.922 1.00 97.50 113 ASP A C 1
ATOM 910 O O . ASP A 1 113 ? 7.631 -11.098 5.753 1.00 97.50 113 ASP A O 1
ATOM 914 N N . TYR A 1 114 ? 5.554 -10.871 4.927 1.00 97.69 114 TYR A N 1
ATOM 915 C CA . TYR A 1 114 ? 5.919 -11.146 3.551 1.00 97.69 114 TYR A CA 1
ATOM 916 C C . TYR A 1 114 ? 5.418 -10.052 2.631 1.00 97.69 114 TYR A C 1
ATOM 918 O O . TYR A 1 114 ? 4.269 -9.617 2.740 1.00 97.69 114 TYR A O 1
ATOM 926 N N . VAL A 1 115 ? 6.265 -9.665 1.682 1.00 97.56 115 VAL A N 1
ATOM 927 C CA . VAL A 1 115 ? 5.851 -8.927 0.495 1.00 97.56 115 VAL A CA 1
ATOM 928 C C . VAL A 1 115 ? 5.737 -9.907 -0.664 1.00 97.56 115 VAL A C 1
ATOM 930 O O . VAL A 1 115 ? 6.701 -10.558 -1.054 1.00 97.56 115 VAL A O 1
ATOM 933 N N . PHE A 1 116 ? 4.536 -10.017 -1.215 1.00 97.75 116 PHE A N 1
ATOM 934 C CA . PHE A 1 116 ? 4.291 -10.664 -2.494 1.00 97.75 116 PHE A CA 1
ATOM 935 C C . PHE A 1 116 ? 4.365 -9.606 -3.581 1.00 97.75 116 PHE A C 1
ATOM 937 O O . PHE A 1 116 ? 3.813 -8.518 -3.424 1.00 97.75 116 PHE A O 1
ATOM 944 N N . PHE A 1 117 ? 5.022 -9.923 -4.686 1.00 96.88 117 PHE A N 1
ATOM 945 C CA . PHE A 1 117 ? 5.118 -9.041 -5.843 1.00 96.88 117 PHE A CA 1
ATOM 946 C C . PHE A 1 117 ? 5.283 -9.861 -7.118 1.00 96.88 117 PHE A C 1
ATOM 948 O O . PHE A 1 117 ? 5.378 -11.086 -7.071 1.00 96.88 117 PHE A O 1
ATOM 955 N N . HIS A 1 118 ? 5.309 -9.206 -8.275 1.00 96.38 118 HIS A N 1
ATOM 956 C CA . HIS A 1 118 ? 5.701 -9.858 -9.522 1.00 96.38 118 HIS A CA 1
ATOM 957 C C . HIS A 1 118 ? 6.956 -9.232 -10.123 1.00 96.38 118 HIS A C 1
ATOM 959 O O . HIS A 1 118 ? 7.202 -8.039 -9.948 1.00 96.38 118 HIS A O 1
ATOM 965 N N . ILE A 1 119 ? 7.705 -10.031 -10.880 1.00 95.19 119 ILE A N 1
ATOM 966 C CA . ILE A 1 119 ? 8.794 -9.589 -11.763 1.00 95.19 119 ILE A CA 1
ATOM 967 C C . ILE A 1 119 ? 8.432 -9.853 -13.226 1.00 95.19 119 ILE A C 1
ATOM 969 O O . ILE A 1 119 ? 7.592 -10.713 -13.520 1.00 95.19 119 ILE A O 1
ATOM 973 N N . GLN A 1 120 ? 9.083 -9.145 -14.146 1.00 94.38 120 GLN A N 1
ATOM 974 C CA . GLN A 1 120 ? 8.967 -9.388 -15.579 1.00 94.38 120 GLN A CA 1
ATOM 975 C C . GLN A 1 120 ? 9.488 -10.787 -15.949 1.00 94.38 120 GLN A C 1
ATOM 977 O O . GLN A 1 120 ? 10.529 -11.243 -15.476 1.00 94.38 120 GLN A O 1
ATOM 982 N N . GLY A 1 121 ? 8.736 -11.480 -16.801 1.00 93.56 121 GLY A N 1
ATOM 983 C CA . GLY A 1 121 ? 9.125 -12.745 -17.407 1.00 93.56 121 GLY A CA 1
ATOM 984 C C . GLY A 1 121 ? 9.994 -12.558 -18.660 1.00 93.56 121 GLY A C 1
ATOM 985 O O . GLY A 1 121 ? 10.661 -11.536 -18.814 1.00 93.56 121 GLY A O 1
ATOM 986 N N . PRO A 1 122 ? 9.993 -13.545 -19.575 1.00 93.75 122 PRO A N 1
ATOM 987 C CA . PRO A 1 122 ? 10.719 -13.453 -20.844 1.00 93.75 122 PRO A CA 1
ATOM 988 C C . PRO A 1 122 ? 10.326 -12.237 -21.699 1.00 93.75 122 PRO A C 1
ATOM 990 O O . PRO A 1 122 ? 11.179 -11.662 -22.371 1.00 93.75 122 PRO A O 1
ATOM 993 N N . SER A 1 123 ? 9.061 -11.809 -21.647 1.00 93.06 123 SER A N 1
ATOM 994 C CA . SER A 1 123 ? 8.579 -10.568 -22.263 1.00 93.06 123 SER A CA 1
ATOM 995 C C . SER A 1 123 ? 7.973 -9.599 -21.243 1.00 93.06 123 SER A C 1
ATOM 997 O O . SER A 1 123 ? 7.590 -9.983 -20.138 1.00 93.06 123 SER A O 1
ATOM 999 N N . ARG A 1 124 ? 7.799 -8.329 -21.644 1.00 87.94 124 ARG A N 1
ATOM 1000 C CA . ARG A 1 124 ? 7.162 -7.272 -20.827 1.00 87.94 124 ARG A CA 1
ATOM 1001 C C . ARG A 1 124 ? 5.690 -7.521 -20.467 1.00 87.94 124 ARG A C 1
ATOM 1003 O O . ARG A 1 124 ? 5.126 -6.774 -19.674 1.00 87.94 124 ARG A O 1
ATOM 1010 N N . TRP A 1 125 ? 5.063 -8.530 -21.070 1.00 92.75 125 TRP A N 1
ATOM 1011 C CA . TRP A 1 125 ? 3.665 -8.908 -20.829 1.00 92.75 125 TRP A CA 1
ATOM 1012 C C . TRP A 1 125 ? 3.538 -10.169 -19.971 1.00 92.75 125 TRP A C 1
ATOM 1014 O O . TRP A 1 125 ? 2.456 -10.483 -19.477 1.00 92.75 125 TRP A O 1
ATOM 1024 N N . GLU A 1 126 ? 4.644 -10.878 -19.768 1.00 96.00 126 GLU A N 1
ATOM 1025 C CA . GLU A 1 126 ? 4.721 -12.053 -18.915 1.00 96.00 126 GLU A CA 1
ATOM 1026 C C . GLU A 1 126 ? 5.227 -11.654 -17.535 1.00 96.00 126 GLU A C 1
ATOM 1028 O O . GLU A 1 126 ? 6.088 -10.786 -17.393 1.00 96.00 126 GLU A O 1
ATOM 1033 N N . ARG A 1 127 ? 4.688 -12.295 -16.498 1.00 96.44 127 ARG A N 1
ATOM 1034 C CA . ARG A 1 127 ? 5.021 -11.995 -15.105 1.00 96.44 127 ARG A CA 1
ATOM 1035 C C . ARG A 1 127 ? 5.173 -13.274 -14.304 1.00 96.44 127 ARG A C 1
ATOM 1037 O O . ARG A 1 127 ? 4.482 -14.257 -14.566 1.00 96.44 127 ARG A O 1
ATOM 1044 N N . LYS A 1 128 ? 6.056 -13.241 -13.312 1.00 96.25 128 LYS A N 1
ATOM 1045 C CA . LYS A 1 128 ? 6.258 -14.324 -12.343 1.00 96.25 128 LYS A CA 1
ATOM 1046 C C . LYS A 1 128 ? 6.029 -13.776 -10.946 1.00 96.25 128 LYS A C 1
ATOM 1048 O O . LYS A 1 128 ? 6.523 -12.696 -10.639 1.00 96.25 128 LYS A O 1
ATOM 1053 N N . VAL A 1 129 ? 5.270 -14.501 -10.131 1.00 97.00 129 VAL A N 1
ATOM 1054 C CA . VAL A 1 129 ? 5.053 -14.139 -8.726 1.00 97.00 129 VAL A CA 1
ATOM 1055 C C . VAL A 1 129 ? 6.313 -14.464 -7.929 1.00 97.00 129 VAL A C 1
ATOM 1057 O O . VAL A 1 129 ? 6.910 -15.525 -8.105 1.00 97.00 129 VAL A O 1
ATOM 1060 N N . CYS A 1 130 ? 6.678 -13.547 -7.047 1.00 96.38 130 CYS A N 1
ATOM 1061 C CA . CYS A 1 130 ? 7.772 -13.641 -6.099 1.00 96.38 130 CYS A CA 1
ATOM 1062 C C . CYS A 1 130 ? 7.239 -13.333 -4.697 1.00 96.38 130 CYS A C 1
ATOM 1064 O O . CYS A 1 130 ? 6.206 -12.676 -4.531 1.00 96.38 130 CYS A O 1
ATOM 1066 N N . VAL A 1 131 ? 7.953 -13.814 -3.688 1.00 96.50 131 VAL A N 1
ATOM 1067 C CA . VAL A 1 131 ? 7.685 -13.512 -2.286 1.00 96.50 131 VAL A CA 1
ATOM 1068 C C . VAL A 1 131 ? 9.013 -13.328 -1.576 1.00 96.50 131 VAL A C 1
ATOM 1070 O O . VAL A 1 131 ? 9.930 -14.110 -1.800 1.00 96.50 131 VAL A O 1
ATOM 1073 N N . GLU A 1 132 ? 9.094 -12.310 -0.732 1.00 95.75 132 GLU A N 1
ATOM 1074 C CA . GLU A 1 132 ? 10.252 -12.044 0.117 1.00 95.75 132 GLU A CA 1
ATOM 1075 C C . GLU A 1 132 ? 9.794 -11.783 1.548 1.00 95.75 132 GLU A C 1
ATOM 1077 O O . GLU A 1 132 ? 8.712 -11.230 1.778 1.00 95.75 132 GLU A O 1
ATOM 1082 N N . GLU A 1 133 ? 10.617 -12.178 2.517 1.00 96.88 133 GLU A N 1
ATOM 1083 C CA . GLU A 1 133 ? 10.397 -11.821 3.917 1.00 96.88 133 GLU A CA 1
ATOM 1084 C C . GLU A 1 133 ? 10.778 -10.349 4.137 1.00 96.88 133 GLU A C 1
ATOM 1086 O O . GLU A 1 133 ? 11.828 -9.878 3.685 1.00 96.88 133 GLU A O 1
ATOM 1091 N N . ILE A 1 134 ? 9.923 -9.616 4.847 1.00 96.69 134 ILE A N 1
ATOM 1092 C CA . ILE A 1 134 ? 10.177 -8.233 5.251 1.00 96.69 134 ILE A CA 1
ATOM 1093 C C . ILE A 1 134 ? 10.293 -8.128 6.764 1.00 96.69 134 ILE A C 1
ATOM 1095 O O . ILE A 1 134 ? 9.765 -8.936 7.524 1.00 96.69 134 ILE A O 1
ATOM 1099 N N . SER A 1 135 ? 10.953 -7.069 7.204 1.00 95.62 135 SER A N 1
ATOM 1100 C CA . SER A 1 135 ? 11.056 -6.681 8.602 1.00 95.62 135 SER A CA 1
ATOM 1101 C C . SER A 1 135 ? 10.566 -5.252 8.791 1.00 95.62 135 SER A C 1
ATOM 1103 O O . SER A 1 135 ? 10.650 -4.416 7.887 1.00 95.62 135 SER A O 1
ATOM 1105 N N . TYR A 1 136 ? 10.060 -4.981 9.994 1.00 95.50 136 TYR A N 1
ATOM 1106 C CA . TYR A 1 136 ? 9.676 -3.646 10.430 1.00 95.50 136 TYR A CA 1
ATOM 1107 C C . TYR A 1 136 ? 10.617 -3.191 11.537 1.00 95.50 136 TYR A C 1
ATOM 1109 O O . TYR A 1 136 ? 10.786 -3.878 12.547 1.00 95.50 136 TYR A O 1
ATOM 1117 N N . SER A 1 137 ? 11.214 -2.018 11.372 1.00 93.50 137 SER A N 1
ATOM 1118 C CA . SER A 1 137 ? 11.945 -1.361 12.451 1.00 93.50 137 SER A CA 1
ATOM 1119 C C . SER A 1 137 ? 10.990 -0.851 13.540 1.00 93.50 137 SER A C 1
ATOM 1121 O O . SER A 1 137 ? 9.774 -0.777 13.355 1.00 93.50 137 SER A O 1
ATOM 1123 N N . LYS A 1 138 ? 11.546 -0.431 14.685 1.00 91.81 138 LYS A N 1
ATOM 1124 C CA . LYS A 1 138 ? 10.761 0.148 15.792 1.00 91.81 138 LYS A CA 1
ATOM 1125 C C . LYS A 1 138 ? 9.975 1.400 15.390 1.00 91.81 138 LYS A C 1
ATOM 1127 O O . LYS A 1 138 ? 8.913 1.645 15.943 1.00 91.81 138 LYS A O 1
ATOM 1132 N N . ASP A 1 139 ? 10.497 2.183 14.448 1.00 90.44 139 ASP A N 1
ATOM 1133 C CA . ASP A 1 139 ? 9.842 3.366 13.877 1.00 90.44 139 ASP A CA 1
ATOM 1134 C C . ASP A 1 139 ? 8.947 3.035 12.666 1.00 90.44 139 ASP A C 1
ATOM 1136 O O . ASP A 1 139 ? 8.535 3.936 11.938 1.00 90.44 139 ASP A O 1
ATOM 1140 N N . GLY A 1 140 ? 8.649 1.750 12.439 1.00 92.38 140 GLY A N 1
ATOM 1141 C CA . GLY A 1 140 ? 7.712 1.294 11.415 1.00 92.38 140 GLY A CA 1
ATOM 1142 C C . GLY A 1 140 ? 8.270 1.291 9.992 1.00 92.38 140 GLY A C 1
ATOM 1143 O O . GLY A 1 140 ? 7.502 1.225 9.039 1.00 92.38 140 GLY A O 1
ATOM 1144 N N . LYS A 1 141 ? 9.589 1.375 9.790 1.00 94.62 141 LYS A N 1
ATOM 1145 C CA . LYS A 1 141 ? 10.160 1.289 8.439 1.00 94.62 141 LYS A CA 1
ATOM 1146 C C . LYS A 1 141 ? 10.198 -0.154 7.960 1.00 94.62 141 LYS A C 1
ATOM 1148 O O . LYS A 1 141 ? 10.661 -1.025 8.687 1.00 94.62 141 LYS A O 1
ATOM 1153 N N . ILE A 1 142 ? 9.783 -0.360 6.715 1.00 96.00 142 ILE A N 1
ATOM 1154 C CA . ILE A 1 142 ? 9.868 -1.640 6.008 1.00 96.00 142 ILE A CA 1
ATOM 1155 C C . ILE A 1 142 ? 11.262 -1.803 5.390 1.00 96.00 142 ILE A C 1
ATOM 1157 O O . ILE A 1 142 ? 11.779 -0.870 4.767 1.00 96.00 142 ILE A O 1
ATOM 1161 N N . SER A 1 143 ? 11.835 -2.997 5.526 1.00 92.75 143 SER A N 1
ATOM 1162 C CA . SER A 1 143 ? 13.037 -3.449 4.817 1.00 92.75 143 SER A CA 1
ATOM 1163 C C . SER A 1 143 ? 12.915 -4.915 4.411 1.00 92.75 143 SER A C 1
ATOM 1165 O O . SER A 1 143 ? 12.370 -5.713 5.169 1.00 92.75 143 SER A O 1
ATOM 1167 N N . LEU A 1 144 ? 13.463 -5.276 3.249 1.00 91.19 144 LEU A N 1
ATOM 1168 C CA . LEU A 1 144 ? 13.688 -6.679 2.890 1.00 91.19 144 LEU A CA 1
ATOM 1169 C C . LEU A 1 144 ? 14.681 -7.301 3.881 1.00 91.19 144 LEU A C 1
ATOM 1171 O O . LEU A 1 144 ? 15.671 -6.658 4.245 1.00 91.19 144 LEU A O 1
ATOM 1175 N N . THR A 1 145 ? 14.407 -8.525 4.329 1.00 83.44 145 THR A N 1
ATOM 1176 C CA . THR A 1 145 ? 15.285 -9.237 5.271 1.00 83.44 145 THR A CA 1
ATOM 1177 C C . THR A 1 145 ? 16.563 -9.737 4.587 1.00 83.44 145 THR A C 1
ATOM 1179 O O . THR A 1 145 ? 17.620 -9.760 5.215 1.00 83.44 145 THR A O 1
ATOM 1182 N N . GLU A 1 146 ? 16.501 -10.029 3.287 1.00 73.81 146 GLU A N 1
ATOM 1183 C CA . GLU A 1 146 ? 17.652 -10.326 2.430 1.00 73.81 146 GLU A CA 1
ATOM 1184 C C . GLU A 1 146 ? 17.647 -9.369 1.225 1.00 73.81 146 GLU A C 1
ATOM 1186 O O . GLU A 1 146 ? 16.591 -9.040 0.686 1.00 73.81 146 GLU A O 1
ATOM 1191 N N . LYS A 1 147 ? 18.816 -8.844 0.831 1.00 57.44 147 LYS A N 1
ATOM 1192 C CA . LYS A 1 147 ? 18.942 -8.003 -0.371 1.00 57.44 147 LYS A CA 1
ATOM 1193 C C . LYS A 1 147 ? 19.311 -8.893 -1.557 1.00 57.44 147 LYS A C 1
ATOM 1195 O O . LYS A 1 147 ? 20.292 -9.626 -1.450 1.00 57.44 147 LYS A O 1
ATOM 1200 N N . LEU A 1 148 ? 18.539 -8.793 -2.640 1.00 54.41 148 LEU A N 1
ATOM 1201 C CA . LEU A 1 148 ? 18.856 -9.379 -3.947 1.00 54.41 148 LEU A CA 1
ATOM 1202 C C . LEU A 1 148 ? 20.116 -8.747 -4.555 1.00 54.41 148 LEU A C 1
ATOM 1204 O O . LEU A 1 148 ? 20.324 -7.527 -4.341 1.00 54.41 148 LEU A O 1
#

pLDDT: mean 94.71, std 6.51, range [54.41, 98.88]

Sequence (148 aa):
MDPCAFIDDDGQAYLYFGGAYKAAIVKLKSDMVTRDGPIQLLDIPQYYEGIWIHKRQDTYYASYPCRPEGSDANKMLYSTAPTPFGPWTLRREILDNHSHNIHGSITSFKNRDYVFFHIQGPSRWERKVCVEEISYSKDGKISLTEKL